Protein AF-A0A6A3IPI9-F1 (afdb_monomer_lite)

Radius of gyration: 25.97 Å; chains: 1; bounding box: 71×45×42 Å

Structure (mmCIF, N/CA/C/O backbone):
data_AF-A0A6A3IPI9-F1
#
_entry.id   AF-A0A6A3IPI9-F1
#
loop_
_atom_site.group_PDB
_atom_site.id
_atom_site.type_symbol
_atom_site.label_atom_id
_atom_site.label_alt_id
_atom_site.label_comp_id
_atom_site.label_asym_id
_atom_site.label_entity_id
_atom_site.label_seq_id
_atom_site.pdbx_PDB_ins_code
_atom_site.Cartn_x
_atom_site.Cartn_y
_atom_site.Cartn_z
_atom_site.occupancy
_atom_site.B_iso_or_equiv
_atom_site.auth_seq_id
_atom_site.auth_comp_id
_atom_site.auth_asym_id
_atom_site.auth_atom_id
_atom_site.pdbx_PDB_model_num
ATOM 1 N N . MET A 1 1 ? 36.984 -21.028 -2.947 1.00 48.34 1 MET A N 1
ATOM 2 C CA . MET A 1 1 ? 37.837 -19.976 -2.357 1.00 48.34 1 MET A CA 1
ATOM 3 C C . MET A 1 1 ? 37.909 -20.232 -0.865 1.00 48.34 1 MET A C 1
ATOM 5 O O . MET A 1 1 ? 36.864 -20.500 -0.290 1.00 48.34 1 MET A O 1
ATOM 9 N N . ASP A 1 2 ? 39.106 -20.222 -0.282 1.00 49.16 2 ASP A N 1
ATOM 10 C CA . ASP A 1 2 ? 39.313 -20.448 1.154 1.00 49.16 2 ASP A CA 1
ATOM 11 C C . ASP A 1 2 ? 38.992 -19.157 1.947 1.00 49.16 2 ASP A C 1
ATOM 13 O O . ASP A 1 2 ? 39.625 -18.127 1.680 1.00 49.16 2 ASP A O 1
ATOM 17 N N . PRO A 1 3 ? 38.017 -19.167 2.881 1.00 52.12 3 PRO A N 1
ATOM 18 C CA . PRO A 1 3 ? 37.642 -18.000 3.686 1.00 52.12 3 PRO A CA 1
ATOM 19 C C . PRO A 1 3 ? 38.785 -17.426 4.538 1.00 52.12 3 PRO A C 1
ATOM 21 O O . PRO A 1 3 ? 38.739 -16.256 4.917 1.00 52.12 3 PRO A O 1
ATOM 24 N N . LEU A 1 4 ? 39.825 -18.218 4.827 1.00 52.72 4 LEU A N 1
ATOM 25 C CA . LEU A 1 4 ? 40.951 -17.810 5.674 1.00 52.72 4 LEU A CA 1
ATOM 26 C C . LEU A 1 4 ? 41.897 -16.812 4.993 1.00 52.72 4 LEU A C 1
ATOM 28 O O . LEU A 1 4 ? 42.606 -16.069 5.672 1.00 52.72 4 LEU A O 1
ATOM 32 N N . LEU A 1 5 ? 41.890 -16.743 3.658 1.00 49.97 5 LEU A N 1
ATOM 33 C CA . LEU A 1 5 ? 42.771 -15.848 2.898 1.00 49.97 5 LEU A CA 1
ATOM 34 C C . LEU A 1 5 ? 42.420 -14.358 3.061 1.00 49.97 5 LEU A C 1
ATOM 36 O O . LEU A 1 5 ? 43.233 -13.508 2.711 1.00 49.97 5 LEU A O 1
ATOM 40 N N . TRP A 1 6 ? 41.239 -14.030 3.596 1.00 50.12 6 TRP A N 1
ATOM 41 C CA . TRP A 1 6 ? 40.707 -12.660 3.624 1.00 50.12 6 TRP A CA 1
ATOM 42 C C . TRP A 1 6 ? 40.810 -11.999 5.008 1.00 50.12 6 TRP A C 1
ATOM 44 O O . TRP A 1 6 ? 40.616 -10.792 5.125 1.00 50.12 6 TRP A O 1
ATOM 54 N N . LEU A 1 7 ? 41.157 -12.763 6.053 1.00 54.38 7 LEU A N 1
ATOM 55 C CA . LEU A 1 7 ? 41.282 -12.262 7.430 1.00 54.38 7 LEU A CA 1
ATOM 56 C C . LEU A 1 7 ? 42.708 -11.834 7.820 1.00 54.38 7 LEU A C 1
ATOM 58 O O . LEU A 1 7 ? 42.916 -11.346 8.929 1.00 54.38 7 LEU A O 1
ATOM 62 N N . LYS A 1 8 ? 43.699 -11.968 6.926 1.00 53.41 8 LYS A N 1
ATOM 63 C CA . LYS A 1 8 ? 45.046 -11.414 7.141 1.00 53.41 8 LYS A CA 1
ATOM 64 C C . LYS A 1 8 ? 45.056 -9.915 6.849 1.00 53.41 8 LYS A C 1
ATOM 66 O O . LYS A 1 8 ? 45.471 -9.480 5.780 1.00 53.41 8 LYS A O 1
ATOM 71 N N . ASN A 1 9 ? 44.619 -9.116 7.817 1.00 58.47 9 ASN A N 1
ATOM 72 C CA . ASN A 1 9 ? 44.878 -7.680 7.822 1.00 58.47 9 ASN A CA 1
ATOM 73 C C . ASN A 1 9 ? 45.767 -7.339 9.023 1.00 58.47 9 ASN A C 1
ATOM 75 O O . ASN A 1 9 ? 45.279 -7.193 10.147 1.00 58.47 9 ASN A O 1
ATOM 79 N N . ALA A 1 10 ? 47.079 -7.243 8.776 1.00 64.56 10 ALA A N 1
ATOM 80 C CA . ALA A 1 10 ? 48.084 -6.961 9.803 1.00 64.56 10 ALA A CA 1
ATOM 81 C C . ALA A 1 10 ? 47.787 -5.665 10.574 1.00 64.56 10 ALA A C 1
ATOM 83 O O . ALA A 1 10 ? 48.095 -5.579 11.759 1.00 64.56 10 ALA A O 1
ATOM 84 N N . ASN A 1 11 ? 47.113 -4.703 9.934 1.00 64.31 11 ASN A N 1
ATOM 85 C CA . ASN A 1 11 ? 46.768 -3.425 10.550 1.00 64.31 11 ASN A CA 1
ATOM 86 C C . ASN A 1 11 ? 45.756 -3.556 11.698 1.00 64.31 11 ASN A C 1
ATOM 88 O O . ASN A 1 11 ? 45.731 -2.693 12.568 1.00 64.31 11 ASN A O 1
ATOM 92 N N . TYR A 1 12 ? 44.921 -4.602 11.711 1.00 65.75 12 TYR A N 1
ATOM 93 C CA . TYR A 1 12 ? 43.853 -4.754 12.711 1.00 65.75 12 TYR A CA 1
ATOM 94 C C . TYR A 1 12 ? 44.057 -5.926 13.666 1.00 65.75 12 TYR A C 1
ATOM 96 O O . TYR A 1 12 ? 43.625 -5.856 14.812 1.00 65.75 12 TYR A O 1
ATOM 104 N N . PHE A 1 13 ? 44.713 -6.993 13.212 1.00 69.25 13 PHE A N 1
ATOM 105 C CA . PHE A 1 13 ? 44.924 -8.194 14.021 1.00 69.25 13 PHE A CA 1
ATOM 106 C C . PHE A 1 13 ? 46.387 -8.389 14.454 1.00 69.25 13 PHE A C 1
ATOM 108 O O . PHE A 1 13 ? 46.661 -9.198 15.336 1.00 69.25 13 PHE A O 1
ATOM 115 N N . GLY A 1 14 ? 47.324 -7.624 13.881 1.00 67.94 14 GLY A N 1
ATOM 116 C CA . GLY A 1 14 ? 48.765 -7.796 14.069 1.00 67.94 14 GLY A CA 1
ATOM 117 C C . GLY A 1 14 ? 49.371 -8.813 13.096 1.00 67.94 14 GLY A C 1
ATOM 118 O O . GLY A 1 14 ? 48.698 -9.724 12.614 1.00 67.94 14 GLY A O 1
ATOM 119 N N . GLU A 1 15 ? 50.665 -8.662 12.795 1.00 73.44 15 GLU A N 1
ATOM 120 C CA . GLU A 1 15 ? 51.380 -9.477 11.792 1.00 73.44 15 GLU A CA 1
ATOM 121 C C . GLU A 1 15 ? 51.386 -10.985 12.098 1.00 73.44 15 GLU A C 1
ATOM 123 O O . GLU A 1 15 ? 51.470 -11.803 11.184 1.00 73.44 15 GLU A O 1
ATOM 128 N N . ASN A 1 16 ? 51.234 -11.352 13.373 1.00 73.31 16 ASN A N 1
ATOM 129 C CA . ASN A 1 16 ? 51.328 -12.729 13.863 1.00 73.31 16 ASN A CA 1
ATOM 130 C C . ASN A 1 16 ? 49.971 -13.350 14.227 1.00 73.31 16 ASN A C 1
ATOM 132 O O . ASN A 1 16 ? 49.927 -14.353 14.939 1.00 73.31 16 ASN A O 1
ATOM 136 N N . PHE A 1 17 ? 48.853 -12.767 13.787 1.00 74.25 17 PHE A N 1
ATOM 137 C CA . PHE A 1 17 ? 47.543 -13.325 14.104 1.00 74.25 17 PHE A CA 1
ATOM 138 C C . PHE A 1 17 ? 47.245 -14.594 13.301 1.00 74.25 17 PHE A C 1
ATOM 140 O O . PHE A 1 17 ? 47.184 -14.582 12.069 1.00 74.25 17 PHE A O 1
ATOM 147 N N . THR A 1 18 ? 46.991 -15.682 14.023 1.00 70.94 18 THR A N 1
ATOM 148 C CA . THR A 1 18 ? 46.508 -16.950 13.474 1.00 70.94 18 THR A CA 1
ATOM 149 C C . THR A 1 18 ? 45.256 -17.372 14.244 1.00 70.94 18 THR A C 1
ATOM 151 O O . THR A 1 18 ? 45.376 -17.695 15.429 1.00 70.94 18 THR A O 1
ATOM 154 N N . PRO A 1 19 ? 44.057 -17.364 13.629 1.00 70.69 19 PRO A N 1
ATOM 155 C CA . PRO A 1 19 ? 42.857 -17.832 14.311 1.00 70.69 19 PRO A CA 1
ATOM 156 C C . PRO A 1 19 ? 42.967 -19.340 14.574 1.00 70.69 19 PRO A C 1
ATOM 158 O O . PRO A 1 19 ? 43.369 -20.099 13.692 1.00 70.69 19 PRO A O 1
ATOM 161 N N . GLY A 1 20 ? 42.624 -19.776 15.789 1.00 73.31 20 GLY A N 1
ATOM 162 C CA . GLY A 1 20 ? 42.549 -21.201 16.120 1.00 73.31 20 GLY A CA 1
ATOM 163 C C . GLY A 1 20 ? 41.392 -21.894 15.393 1.00 73.31 20 GLY A C 1
ATOM 164 O O . GLY A 1 20 ? 40.366 -21.271 15.109 1.00 73.31 20 GLY A O 1
ATOM 165 N N . GLU A 1 21 ? 41.538 -23.188 15.105 1.00 73.44 21 GLU A N 1
ATOM 166 C CA . GLU A 1 21 ? 40.496 -23.984 14.447 1.00 73.44 21 GLU A CA 1
ATOM 167 C C . GLU A 1 21 ? 39.201 -23.981 15.287 1.00 73.44 21 GLU A C 1
ATOM 169 O O . GLU A 1 21 ? 39.224 -24.221 16.494 1.00 73.44 21 GLU A O 1
ATOM 174 N N . GLY A 1 22 ? 38.071 -23.632 14.663 1.00 72.38 22 GLY A N 1
ATOM 175 C CA . GLY A 1 22 ? 36.767 -23.513 15.332 1.00 72.38 22 GLY A CA 1
ATOM 176 C C . GLY A 1 22 ? 36.492 -22.181 16.049 1.00 72.38 22 GLY A C 1
ATOM 177 O O . GLY A 1 22 ? 35.415 -22.024 16.622 1.00 72.38 22 GLY A O 1
ATOM 178 N N . GLN A 1 23 ? 37.410 -21.208 16.014 1.00 68.88 23 GLN A N 1
ATOM 179 C CA . GLN A 1 23 ? 37.191 -19.886 16.613 1.00 68.88 23 GLN A CA 1
ATOM 180 C C . GLN A 1 23 ? 36.677 -18.864 15.592 1.00 68.88 23 GLN A C 1
ATOM 182 O O . GLN A 1 23 ? 37.261 -18.680 14.525 1.00 68.88 23 GLN A O 1
ATOM 187 N N . VAL A 1 24 ? 35.613 -18.141 15.952 1.00 69.56 24 VAL A N 1
ATOM 188 C CA . VAL A 1 24 ? 35.094 -17.010 15.171 1.00 69.56 24 VAL A CA 1
ATOM 189 C C . VAL A 1 24 ? 35.634 -15.713 15.762 1.00 69.56 24 VAL A C 1
ATOM 191 O O . VAL A 1 24 ? 35.381 -15.404 16.924 1.00 69.56 24 VAL A O 1
ATOM 194 N N . HIS A 1 25 ? 36.350 -14.940 14.948 1.00 65.50 25 HIS A N 1
ATOM 195 C CA . HIS A 1 25 ? 36.889 -13.631 15.317 1.00 65.50 25 HIS A CA 1
ATOM 196 C C . HIS A 1 25 ? 36.165 -12.548 14.520 1.00 65.50 25 HIS A C 1
ATOM 198 O O . HIS A 1 25 ? 36.093 -12.623 13.294 1.00 65.50 25 HIS A O 1
ATOM 204 N N . VAL A 1 26 ? 35.610 -11.550 15.209 1.00 66.19 26 VAL A N 1
ATOM 205 C CA . VAL A 1 26 ? 34.845 -10.457 14.591 1.00 6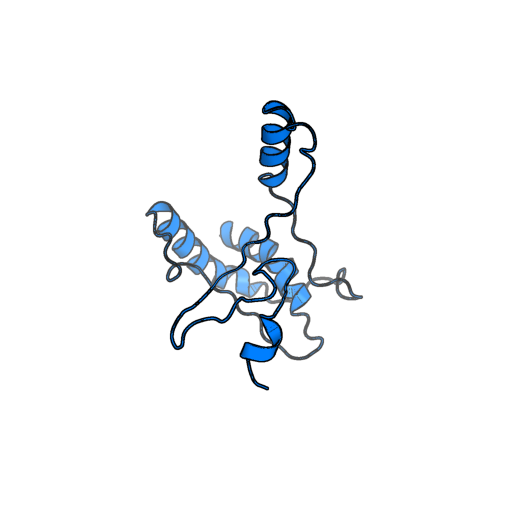6.19 26 VAL A CA 1
ATOM 206 C C . VAL A 1 26 ? 35.607 -9.150 14.776 1.00 66.19 26 VAL A C 1
ATOM 208 O O . VAL A 1 26 ? 35.813 -8.706 15.903 1.00 66.19 26 VAL A O 1
ATOM 211 N N . LEU A 1 27 ? 36.001 -8.519 13.668 1.00 67.44 27 LEU A N 1
ATOM 212 C CA . LEU A 1 27 ? 36.541 -7.161 13.675 1.00 67.44 27 LEU A CA 1
ATOM 213 C C . LEU A 1 27 ? 35.393 -6.159 13.577 1.00 67.44 27 LEU A C 1
ATOM 215 O O . LEU A 1 27 ? 34.734 -6.065 12.542 1.00 67.44 27 LEU A O 1
ATOM 219 N N . VAL A 1 28 ? 35.177 -5.383 14.637 1.00 63.38 28 VAL A N 1
ATOM 220 C CA . VAL A 1 28 ? 34.253 -4.246 14.612 1.00 63.38 28 VAL A CA 1
ATOM 221 C C . VAL A 1 28 ? 35.074 -2.975 14.441 1.00 63.38 28 VAL A C 1
ATOM 223 O O . VAL A 1 28 ? 35.636 -2.454 15.401 1.00 63.38 28 VAL A O 1
ATOM 226 N N . VAL A 1 29 ? 35.158 -2.479 13.206 1.00 67.38 29 VAL A N 1
ATOM 227 C CA . VAL A 1 29 ? 35.710 -1.147 12.940 1.00 67.38 29 VAL A CA 1
ATOM 228 C C . VAL A 1 29 ? 34.601 -0.134 13.191 1.00 67.38 29 VAL A C 1
ATOM 230 O O . VAL A 1 29 ? 33.650 -0.044 12.415 1.00 67.38 29 VAL A O 1
ATOM 233 N N . VAL A 1 30 ? 34.711 0.620 14.282 1.00 68.06 30 VAL A N 1
ATOM 234 C CA . VAL A 1 30 ? 33.879 1.806 14.491 1.00 68.06 30 VAL A CA 1
ATOM 235 C C . VAL A 1 30 ? 34.594 2.963 13.796 1.00 68.06 30 VAL A C 1
ATOM 237 O O . VAL A 1 30 ? 35.712 3.284 14.196 1.00 68.06 30 VAL A O 1
ATOM 240 N N . PRO A 1 31 ? 34.025 3.561 12.737 1.00 62.88 31 PRO A N 1
ATOM 241 C CA . PRO A 1 31 ? 34.648 4.716 12.113 1.00 62.88 31 PRO A CA 1
ATOM 242 C C . PRO A 1 31 ? 34.760 5.845 13.141 1.00 62.88 31 PRO A C 1
ATOM 244 O O . PRO A 1 31 ? 33.801 6.116 13.869 1.00 62.88 31 PRO A O 1
ATOM 247 N N . GLU A 1 32 ? 35.915 6.511 13.183 1.00 58.16 32 GLU A N 1
ATOM 248 C CA . GLU A 1 32 ? 36.051 7.800 13.858 1.00 58.16 32 GLU A CA 1
ATOM 249 C C . GLU A 1 32 ? 35.203 8.816 13.092 1.00 58.16 32 GLU A C 1
ATOM 251 O O . GLU A 1 32 ? 35.643 9.475 12.153 1.00 58.16 32 GLU A O 1
ATOM 256 N N . VAL A 1 33 ? 33.923 8.882 13.444 1.00 57.25 33 VAL A N 1
ATOM 257 C CA . VAL A 1 33 ? 33.067 9.986 13.044 1.00 57.25 33 VAL A CA 1
ATOM 258 C C . VAL A 1 33 ? 33.483 11.133 13.950 1.00 57.25 33 VAL A C 1
ATOM 260 O O . VAL A 1 33 ? 33.249 11.064 15.160 1.00 57.25 33 VAL A O 1
ATOM 263 N N . GLU A 1 34 ? 34.131 12.164 13.390 1.00 60.44 34 GLU A N 1
ATOM 264 C CA . GLU A 1 34 ? 34.255 13.435 14.104 1.00 60.44 34 GLU A CA 1
ATOM 265 C C . GLU A 1 34 ? 32.869 13.760 14.659 1.00 60.44 34 GLU A C 1
ATOM 267 O O . GLU A 1 34 ? 31.898 13.693 13.897 1.00 60.44 34 GLU A O 1
ATOM 272 N N . PRO A 1 35 ? 32.724 14.045 15.963 1.00 53.09 35 PRO A N 1
ATOM 273 C CA . PRO A 1 35 ? 31.426 14.381 16.501 1.00 53.09 35 PRO A CA 1
ATOM 274 C C . PRO A 1 35 ? 30.990 15.677 15.822 1.00 53.09 35 PRO A C 1
ATOM 276 O O . PRO A 1 35 ? 31.355 16.771 16.258 1.00 53.09 35 PRO A O 1
ATOM 279 N N . GLU A 1 36 ? 30.198 15.565 14.748 1.00 60.22 36 GLU A N 1
ATOM 280 C CA . GLU A 1 36 ? 29.336 16.645 14.305 1.00 60.22 36 GLU A CA 1
ATOM 281 C C . GLU A 1 36 ? 28.652 17.104 15.583 1.00 60.22 36 GLU A C 1
ATOM 283 O O . GLU A 1 36 ? 27.976 16.300 16.236 1.00 60.22 36 GLU A O 1
ATOM 288 N N . ARG A 1 37 ? 28.961 18.344 16.002 1.00 60.53 37 ARG A N 1
ATOM 289 C CA . ARG A 1 37 ? 28.524 18.934 17.276 1.00 60.53 37 ARG A CA 1
ATOM 290 C C . ARG A 1 37 ? 27.153 18.375 17.616 1.00 60.53 37 ARG A C 1
ATOM 292 O O . ARG A 1 37 ? 26.290 18.488 16.740 1.00 60.53 37 ARG A O 1
ATOM 299 N N . PRO A 1 38 ? 26.930 17.795 18.813 1.00 57.06 38 PRO A N 1
ATOM 300 C CA . PRO A 1 38 ? 25.658 17.170 19.121 1.00 57.06 38 PRO A CA 1
ATOM 301 C C . PRO A 1 38 ? 24.577 18.185 18.794 1.00 57.06 38 PRO A C 1
ATOM 303 O O . PRO A 1 38 ? 24.492 19.255 19.406 1.00 57.06 38 PRO A O 1
ATOM 306 N N . VAL A 1 39 ? 23.830 17.890 17.728 1.00 62.81 39 VAL A N 1
ATOM 307 C CA . VAL A 1 39 ? 22.703 18.696 17.295 1.00 62.81 39 VAL A CA 1
ATOM 308 C C . VAL A 1 39 ? 21.888 18.870 18.565 1.00 62.81 39 VAL A C 1
ATOM 310 O O . VAL A 1 39 ? 21.540 17.865 19.181 1.00 62.81 39 VAL A O 1
ATOM 313 N N . SER A 1 40 ? 21.709 20.114 19.030 1.00 80.94 40 SER A N 1
ATOM 314 C CA . SER A 1 40 ? 21.086 20.367 20.339 1.00 80.94 40 SER A CA 1
ATOM 315 C C . SER A 1 40 ? 19.865 19.462 20.518 1.00 80.94 40 SER A C 1
ATOM 317 O O . SER A 1 40 ? 19.161 19.213 19.537 1.00 80.94 40 SER A O 1
ATOM 319 N N . ALA A 1 41 ? 19.573 18.977 21.728 1.00 79.62 41 ALA A N 1
ATOM 320 C CA . ALA A 1 41 ? 18.437 18.068 21.949 1.00 79.62 41 ALA A CA 1
ATOM 321 C C . ALA A 1 41 ? 17.133 18.591 21.305 1.00 79.62 41 ALA A C 1
ATOM 323 O O . ALA A 1 41 ? 16.317 17.831 20.788 1.00 79.62 41 ALA A O 1
ATOM 324 N N . LYS A 1 42 ? 16.984 19.922 21.231 1.00 82.06 42 LYS A N 1
ATOM 325 C CA . LYS A 1 42 ? 15.923 20.619 20.495 1.00 82.06 42 LYS A CA 1
ATOM 326 C C . LYS A 1 42 ? 15.943 20.361 18.983 1.00 82.06 42 LYS A C 1
ATOM 328 O O . LYS A 1 42 ? 14.897 20.098 18.399 1.00 82.06 42 LYS A O 1
ATOM 333 N N . ALA A 1 43 ? 17.099 20.450 18.338 1.00 80.94 43 ALA A N 1
ATOM 334 C CA . ALA A 1 43 ? 17.253 20.178 16.916 1.00 80.94 43 ALA A CA 1
ATOM 335 C C . ALA A 1 43 ? 17.200 18.669 16.589 1.00 80.94 43 ALA A C 1
ATOM 337 O O . ALA A 1 43 ? 16.632 18.314 15.559 1.00 80.94 43 ALA A O 1
ATOM 338 N N . GLN A 1 44 ? 17.650 17.780 17.486 1.00 82.25 44 GLN A N 1
ATOM 339 C CA . GLN A 1 44 ? 17.407 16.332 17.372 1.00 82.25 44 GLN A CA 1
ATOM 340 C C . GLN A 1 44 ? 15.916 16.015 17.468 1.00 82.25 44 GLN A C 1
ATOM 342 O O . GLN A 1 44 ? 15.376 15.335 16.600 1.00 82.25 44 GLN A O 1
ATOM 347 N N . ARG A 1 45 ? 15.221 16.582 18.462 1.00 83.12 45 ARG A N 1
ATOM 348 C CA . ARG A 1 45 ? 13.766 16.458 18.610 1.00 83.12 45 ARG A CA 1
ATOM 349 C C . ARG A 1 45 ? 13.028 16.998 17.388 1.00 83.12 45 ARG A C 1
ATOM 351 O O . ARG A 1 45 ? 12.113 16.346 16.905 1.00 83.12 45 ARG A O 1
ATOM 358 N N . LYS A 1 46 ? 13.440 18.149 16.850 1.00 85.50 46 LYS A N 1
ATOM 359 C CA . LYS A 1 46 ? 12.870 18.702 15.612 1.00 85.50 46 LYS A CA 1
ATOM 360 C C . LYS A 1 46 ? 13.092 17.763 14.422 1.00 85.50 46 LYS A C 1
ATOM 362 O O . LYS A 1 46 ? 12.162 17.523 13.665 1.00 85.50 46 LYS A O 1
ATOM 367 N N . LYS A 1 47 ? 14.296 17.202 14.272 1.00 84.56 47 LYS A N 1
ATOM 368 C CA . LYS A 1 47 ? 14.619 16.236 13.210 1.00 84.56 47 LYS A CA 1
ATOM 369 C C . LYS A 1 47 ? 13.791 14.954 13.340 1.00 84.56 47 LYS A C 1
ATOM 371 O O . LYS A 1 47 ? 13.291 14.473 12.332 1.00 84.56 47 LYS A O 1
ATOM 376 N N . LEU A 1 48 ? 13.608 14.452 14.562 1.00 83.62 48 LEU A N 1
ATOM 377 C CA . LEU A 1 48 ? 12.769 13.291 14.853 1.00 83.62 48 LEU A CA 1
ATOM 378 C C . LEU A 1 48 ? 11.304 13.567 14.498 1.00 83.62 48 LEU A C 1
ATOM 380 O O . LEU A 1 48 ? 10.713 12.806 13.747 1.00 83.62 48 LEU A O 1
ATOM 384 N N . LEU A 1 49 ? 10.739 14.680 14.972 1.00 84.69 49 LEU A N 1
ATOM 385 C CA . LEU A 1 49 ? 9.359 15.064 14.656 1.00 84.69 49 LEU A CA 1
ATOM 386 C C . LEU A 1 49 ? 9.149 15.215 13.141 1.00 84.69 49 LEU A C 1
ATOM 388 O O . LEU A 1 49 ? 8.174 14.697 12.616 1.00 84.69 49 LEU A O 1
ATOM 392 N N . ASN A 1 50 ? 10.104 15.819 12.429 1.00 83.44 50 ASN A N 1
ATOM 393 C CA . ASN A 1 50 ? 10.067 15.937 10.966 1.00 83.44 50 ASN A CA 1
ATOM 394 C C . ASN A 1 50 ? 10.212 14.595 10.221 1.00 83.44 50 ASN A C 1
ATOM 396 O O . ASN A 1 50 ? 9.847 14.509 9.046 1.00 83.44 50 ASN A O 1
ATOM 400 N N . ALA A 1 51 ? 10.829 13.589 10.848 1.00 79.25 51 ALA A N 1
ATOM 401 C CA . ALA A 1 51 ? 10.981 12.242 10.295 1.00 79.25 51 ALA A CA 1
ATOM 402 C C . ALA A 1 51 ? 9.764 11.354 10.597 1.00 79.25 51 ALA A C 1
ATOM 404 O O . ALA A 1 51 ? 9.475 10.440 9.832 1.00 79.25 51 ALA A O 1
ATOM 405 N N . LEU A 1 52 ? 9.066 11.634 11.699 1.00 82.44 52 LEU A N 1
ATOM 406 C CA . LEU A 1 52 ? 7.807 10.996 12.079 1.00 82.44 52 LEU A CA 1
ATOM 407 C C . LEU A 1 52 ? 6.598 11.620 11.371 1.00 82.44 52 LEU A C 1
ATOM 409 O O . LEU A 1 52 ? 5.532 11.011 11.336 1.00 82.44 52 LEU A O 1
ATOM 413 N N . GLU A 1 53 ? 6.749 12.826 10.820 1.00 84.69 53 GLU A N 1
ATOM 414 C CA . GLU A 1 53 ? 5.728 13.450 9.988 1.00 84.69 53 GLU A CA 1
ATOM 415 C C . GLU A 1 53 ? 5.447 12.567 8.769 1.00 84.69 53 GLU A C 1
ATOM 417 O O . GLU A 1 53 ? 6.353 12.223 8.002 1.00 84.69 53 GLU A O 1
ATOM 422 N N . TRP A 1 54 ? 4.178 12.192 8.601 1.00 80.38 54 TRP A N 1
ATOM 423 C CA . TRP A 1 54 ? 3.744 11.427 7.444 1.00 80.38 54 TRP A CA 1
ATOM 424 C C . TRP A 1 54 ? 4.055 12.211 6.167 1.00 80.38 54 TRP A C 1
ATOM 426 O O . TRP A 1 54 ? 3.705 13.384 6.033 1.00 80.38 54 TRP A O 1
ATOM 436 N N . ARG A 1 55 ? 4.708 11.549 5.213 1.00 81.94 55 ARG A N 1
ATOM 437 C CA . ARG A 1 55 ? 4.996 12.094 3.887 1.00 81.94 55 ARG A CA 1
ATOM 438 C C . ARG A 1 55 ? 4.310 11.233 2.854 1.00 81.94 55 ARG A C 1
ATOM 440 O O . ARG A 1 55 ? 4.324 10.007 2.965 1.00 81.94 55 ARG A O 1
ATOM 447 N N . GLU A 1 56 ? 3.753 11.875 1.836 1.00 82.56 56 GLU A N 1
ATOM 448 C CA . GLU A 1 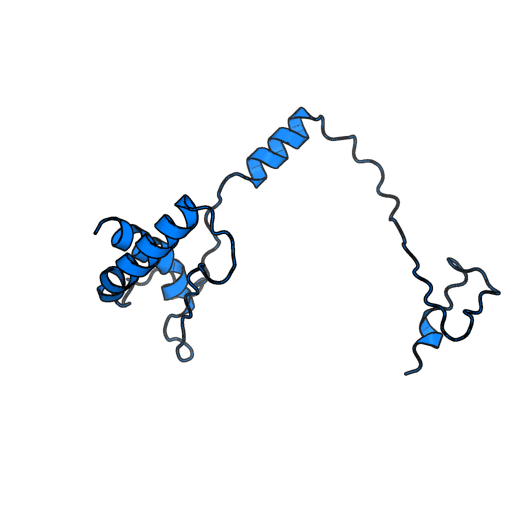56 ? 3.148 11.135 0.742 1.00 82.56 56 GLU A CA 1
ATOM 449 C C . GLU A 1 56 ? 4.206 10.258 0.051 1.00 82.56 56 GLU A C 1
ATOM 451 O O . GLU A 1 56 ? 5.274 10.765 -0.320 1.00 82.56 56 GLU A O 1
ATOM 456 N N . PRO A 1 57 ? 3.953 8.943 -0.094 1.00 83.88 57 PRO A N 1
ATOM 457 C CA . PRO A 1 57 ? 4.860 8.060 -0.804 1.00 83.88 57 PRO A CA 1
ATOM 458 C C . PRO A 1 57 ? 5.088 8.539 -2.234 1.00 83.88 57 PRO A C 1
ATOM 460 O O . PRO A 1 57 ? 4.181 9.030 -2.908 1.00 83.88 57 PRO A O 1
ATOM 463 N N . LYS A 1 58 ? 6.312 8.352 -2.726 1.00 89.06 58 LYS A N 1
ATOM 464 C CA . LYS A 1 58 ? 6.612 8.593 -4.135 1.00 89.06 58 LYS A CA 1
ATOM 465 C C . LYS A 1 58 ? 5.769 7.645 -4.993 1.00 89.06 58 LYS A C 1
ATOM 467 O O . LYS A 1 58 ? 5.767 6.442 -4.738 1.00 89.06 58 LYS A O 1
ATOM 472 N N . ARG A 1 59 ? 5.120 8.186 -6.029 1.00 89.25 59 ARG A N 1
ATOM 473 C CA . ARG A 1 59 ? 4.360 7.396 -7.007 1.00 89.25 59 ARG A CA 1
ATOM 474 C C . ARG A 1 59 ? 5.225 6.301 -7.634 1.00 89.25 59 ARG A C 1
ATOM 476 O O . ARG A 1 59 ? 6.385 6.532 -7.987 1.00 89.25 59 ARG A O 1
ATOM 483 N N . LEU A 1 60 ? 4.635 5.125 -7.796 1.00 90.81 60 LEU A N 1
ATOM 484 C CA . LEU A 1 60 ? 5.215 3.953 -8.438 1.00 90.81 60 LEU A CA 1
ATOM 485 C C . LEU A 1 60 ? 5.113 4.046 -9.964 1.00 90.81 60 LEU A C 1
ATOM 487 O O . LEU A 1 60 ? 5.978 3.535 -10.676 1.00 90.81 60 LEU A O 1
ATOM 491 N N . CYS A 1 61 ? 4.058 4.673 -10.487 1.00 89.88 61 CYS A N 1
ATOM 492 C CA . CYS A 1 61 ? 3.907 4.970 -11.903 1.00 89.88 61 CYS A CA 1
ATOM 493 C C . CYS A 1 61 ? 4.485 6.356 -12.215 1.00 89.88 61 CYS A C 1
ATOM 495 O O . CYS A 1 61 ? 3.877 7.376 -11.911 1.00 89.88 61 CYS A O 1
ATOM 497 N N . THR A 1 62 ? 5.658 6.391 -12.852 1.00 88.25 62 THR A N 1
ATOM 498 C CA . THR A 1 62 ? 6.340 7.636 -13.270 1.00 88.25 62 THR A CA 1
ATOM 499 C C . THR A 1 62 ? 6.428 7.794 -14.792 1.00 88.25 62 THR A C 1
ATOM 501 O O . THR A 1 62 ? 7.197 8.607 -15.294 1.00 88.25 62 THR A O 1
ATOM 504 N N . GLY A 1 63 ? 5.744 6.925 -15.540 1.00 85.62 63 GLY A N 1
ATOM 505 C CA . GLY A 1 63 ? 5.735 6.935 -17.005 1.00 85.62 63 GLY A CA 1
ATOM 506 C C . GLY A 1 63 ? 4.491 7.621 -17.566 1.00 85.62 63 GLY A C 1
ATOM 507 O O . GLY A 1 63 ? 3.704 8.205 -16.831 1.00 85.62 63 GLY A O 1
ATOM 508 N N . TYR A 1 64 ? 4.258 7.466 -18.870 1.00 82.38 64 TYR A N 1
ATOM 509 C CA . TYR A 1 64 ? 3.126 8.086 -19.577 1.00 82.38 64 TYR A CA 1
ATOM 510 C C . TYR A 1 64 ? 1.746 7.826 -18.945 1.00 82.38 64 TYR A C 1
ATOM 512 O O . TYR A 1 64 ? 0.867 8.673 -19.039 1.00 82.38 64 TYR A O 1
ATOM 520 N N . GLY A 1 65 ? 1.559 6.682 -18.278 1.00 81.38 65 GLY A N 1
ATOM 521 C CA . GLY A 1 65 ? 0.301 6.312 -17.622 1.00 81.38 65 GLY A CA 1
ATOM 522 C C . GLY A 1 65 ? 0.051 6.957 -16.253 1.00 81.38 65 GLY A C 1
ATOM 523 O O . GLY A 1 65 ? -0.955 6.634 -15.624 1.00 81.38 65 GLY A O 1
ATOM 524 N N . GLN A 1 66 ? 0.939 7.829 -15.759 1.00 87.25 66 GLN A N 1
ATOM 525 C CA . GLN A 1 66 ? 0.822 8.429 -14.419 1.00 87.25 66 GLN A CA 1
ATOM 526 C C . GLN A 1 66 ? -0.366 9.398 -14.280 1.00 87.25 66 GLN A C 1
ATOM 528 O O .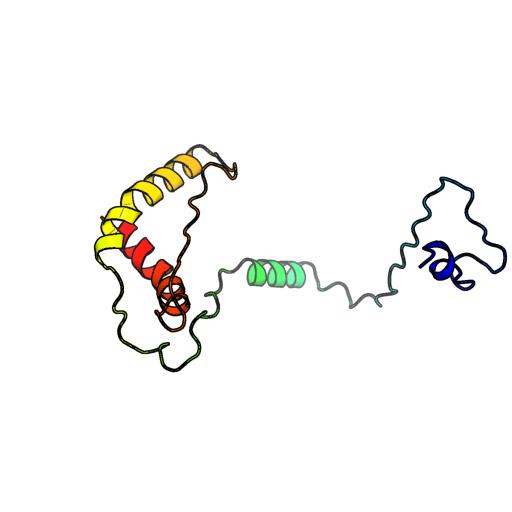 GLN A 1 66 ? -0.887 9.563 -13.182 1.00 87.25 66 GLN A O 1
ATOM 533 N N . ASP A 1 67 ? -0.785 10.015 -15.391 1.00 87.00 67 ASP A N 1
ATOM 534 C CA . ASP A 1 67 ? -1.837 11.043 -15.433 1.00 87.00 67 ASP A CA 1
ATOM 535 C C . ASP A 1 67 ? -3.081 10.566 -16.191 1.00 87.00 67 ASP A C 1
ATOM 537 O O . ASP A 1 67 ? -4.065 11.290 -16.318 1.00 87.00 67 ASP A O 1
ATOM 541 N N . TRP A 1 68 ? -3.064 9.330 -16.696 1.00 85.19 68 TRP A N 1
ATOM 542 C CA . TRP A 1 68 ? -4.235 8.747 -17.347 1.00 85.19 68 TRP A CA 1
ATOM 543 C C . TRP A 1 68 ? -5.380 8.619 -16.348 1.00 85.19 68 TRP A C 1
ATOM 545 O O . TRP A 1 68 ? -5.149 8.415 -15.153 1.00 85.19 68 TRP A O 1
ATOM 555 N N . THR A 1 69 ? -6.618 8.717 -16.822 1.00 86.50 69 THR A N 1
ATOM 556 C CA . THR A 1 69 ? -7.776 8.395 -15.989 1.00 86.50 69 THR A CA 1
ATOM 557 C C . THR A 1 69 ? -7.646 6.955 -15.513 1.00 86.50 69 THR A C 1
ATOM 559 O O . THR A 1 69 ? -7.345 6.060 -16.305 1.00 86.50 69 THR A O 1
ATOM 562 N N . TYR A 1 70 ? -7.827 6.730 -14.216 1.00 85.44 70 TYR A N 1
ATOM 563 C CA . TYR A 1 70 ? -7.757 5.389 -13.662 1.00 85.44 70 TYR A CA 1
ATOM 564 C C . TYR A 1 70 ? -8.906 4.536 -14.216 1.00 85.44 70 TYR A C 1
ATOM 566 O O . TYR A 1 70 ? -10.069 4.912 -14.121 1.00 85.44 70 TYR A O 1
ATOM 574 N N . GLN A 1 71 ? -8.557 3.406 -14.830 1.00 78.06 71 GLN A N 1
ATOM 575 C CA . GLN A 1 71 ? -9.499 2.474 -15.467 1.00 78.06 71 GLN A CA 1
ATOM 576 C C . GLN A 1 71 ? -9.726 1.202 -14.636 1.00 78.06 71 GLN A C 1
ATOM 578 O O . GLN A 1 71 ? -10.321 0.250 -15.131 1.00 78.06 71 GLN A O 1
ATOM 583 N N . GLY A 1 72 ? -9.172 1.129 -13.423 1.00 76.12 72 GLY A N 1
ATOM 584 C CA . GLY A 1 72 ? -9.264 -0.077 -12.609 1.00 76.12 72 GLY A CA 1
ATOM 585 C C . GLY A 1 72 ? -10.619 -0.256 -11.924 1.00 76.12 72 GLY A C 1
ATOM 586 O O . GLY A 1 72 ? -11.517 0.577 -12.025 1.00 76.12 72 GLY A O 1
ATOM 587 N N . ALA A 1 73 ? -10.732 -1.386 -11.237 1.00 76.12 73 ALA A N 1
ATOM 588 C CA . ALA A 1 73 ? -11.963 -1.944 -10.699 1.00 76.12 73 ALA A CA 1
ATOM 589 C C . ALA A 1 73 ? -12.516 -1.136 -9.510 1.00 76.12 73 ALA A C 1
ATOM 591 O O . ALA A 1 73 ? -12.137 -1.376 -8.365 1.00 76.12 73 ALA A O 1
ATOM 592 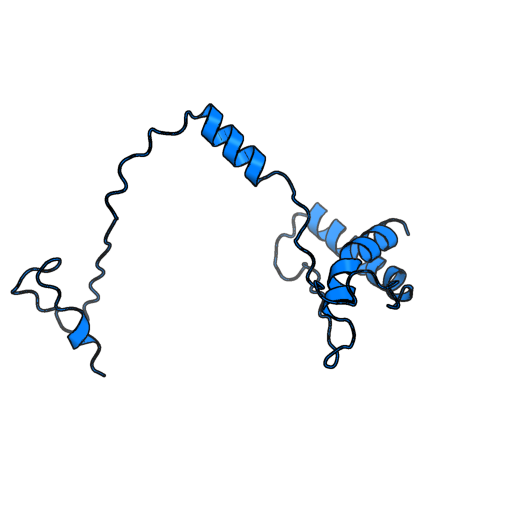N N . LEU A 1 74 ? -13.427 -0.191 -9.764 1.00 77.88 74 LEU A N 1
ATOM 593 C CA . LEU A 1 74 ? -14.173 0.523 -8.713 1.00 77.88 74 LEU A CA 1
ATOM 594 C C . LEU A 1 74 ? -15.009 -0.438 -7.856 1.00 77.88 74 LEU A C 1
ATOM 596 O O . LEU A 1 74 ? -15.247 -0.176 -6.681 1.00 77.88 74 LEU A O 1
ATOM 600 N N . GLU A 1 75 ? -15.391 -1.585 -8.410 1.00 87.31 75 GLU A N 1
ATOM 601 C CA . GLU A 1 75 ? -16.020 -2.687 -7.690 1.00 87.31 75 GLU A CA 1
ATOM 602 C C . GLU A 1 75 ? -15.152 -3.240 -6.542 1.00 87.31 75 GLU A C 1
ATOM 604 O O . GLU A 1 75 ? -15.696 -3.746 -5.561 1.00 87.31 75 GLU A O 1
ATOM 609 N N . LEU A 1 76 ? -13.819 -3.073 -6.590 1.00 87.00 76 LEU A N 1
ATOM 610 C CA . LEU A 1 76 ? -12.929 -3.469 -5.488 1.00 87.00 76 LEU A CA 1
ATOM 611 C C . LEU A 1 76 ? -13.206 -2.691 -4.207 1.00 87.00 76 LEU A C 1
ATOM 613 O O . LEU A 1 76 ? -12.910 -3.194 -3.129 1.00 87.00 76 LEU A O 1
ATOM 617 N N . VAL A 1 77 ? -13.753 -1.477 -4.297 1.00 89.75 77 VAL A N 1
ATOM 618 C CA . VAL A 1 77 ? -14.024 -0.646 -3.119 1.00 89.75 77 VAL A CA 1
ATOM 619 C C . VAL A 1 77 ? -14.950 -1.390 -2.149 1.00 89.75 77 VAL A C 1
ATOM 621 O O . VAL A 1 77 ? -14.693 -1.413 -0.947 1.00 89.75 77 VAL A O 1
ATOM 624 N N . THR A 1 78 ? -15.969 -2.079 -2.666 1.00 89.94 78 THR A N 1
ATOM 625 C CA . THR A 1 78 ? -16.886 -2.890 -1.852 1.00 89.94 78 THR A CA 1
ATOM 626 C C . THR A 1 78 ? -16.201 -4.127 -1.265 1.00 89.94 78 THR A C 1
ATOM 628 O O . THR A 1 78 ? -16.407 -4.451 -0.096 1.00 89.94 78 THR A O 1
ATOM 631 N N . GLU A 1 79 ? -15.325 -4.784 -2.026 1.00 90.56 79 GLU A N 1
ATOM 632 C CA . GLU A 1 79 ? -14.568 -5.950 -1.545 1.00 90.56 79 GLU A CA 1
ATOM 633 C C . GLU A 1 79 ? -13.531 -5.588 -0.467 1.00 90.56 79 GLU A C 1
ATOM 635 O O . GLU A 1 79 ? -13.252 -6.388 0.429 1.00 90.56 79 GLU A O 1
ATOM 640 N N . LEU A 1 80 ? -12.976 -4.373 -0.520 1.00 90.25 80 LEU A N 1
ATOM 641 C CA . LEU A 1 80 ? -11.970 -3.874 0.421 1.00 90.25 80 LEU A CA 1
ATOM 642 C C . LEU A 1 80 ? -12.558 -3.430 1.768 1.00 90.25 80 LEU A C 1
ATOM 644 O O . LEU A 1 80 ? -11.830 -3.427 2.764 1.00 90.25 80 LEU A O 1
ATOM 648 N N . ALA A 1 81 ? -13.853 -3.107 1.835 1.00 90.62 81 ALA A N 1
ATOM 649 C CA . ALA A 1 81 ? -14.490 -2.603 3.053 1.00 90.62 81 ALA A CA 1
ATOM 650 C C . ALA A 1 81 ? -14.406 -3.610 4.216 1.00 90.62 81 ALA A C 1
ATOM 652 O O . ALA A 1 81 ? -13.957 -3.281 5.316 1.00 90.62 81 ALA A O 1
ATOM 653 N N . ARG A 1 82 ? -14.756 -4.880 3.972 1.00 89.69 82 ARG A N 1
ATOM 654 C CA . ARG A 1 82 ? -14.748 -5.922 5.015 1.00 89.69 82 ARG A CA 1
ATOM 655 C C . ARG A 1 82 ? -13.338 -6.219 5.568 1.00 89.69 82 ARG A C 1
ATOM 657 O O . ARG A 1 82 ? -13.195 -6.250 6.795 1.00 89.69 82 ARG A O 1
ATOM 664 N N . PRO A 1 83 ? -12.293 -6.432 4.740 1.00 89.12 83 PRO A N 1
ATOM 665 C CA . PRO A 1 83 ? -10.918 -6.557 5.225 1.00 89.12 83 PRO A CA 1
ATOM 666 C C . PRO A 1 83 ? -10.445 -5.341 6.023 1.00 89.12 83 PRO A C 1
ATOM 668 O O . PRO A 1 83 ? -9.765 -5.513 7.032 1.00 89.12 83 PRO A O 1
ATOM 671 N N . LEU A 1 84 ? -10.830 -4.127 5.615 1.00 89.38 84 LEU A N 1
ATOM 672 C CA . LEU A 1 84 ? -10.461 -2.896 6.311 1.00 89.38 84 LEU A CA 1
ATOM 673 C C . LEU A 1 84 ? -11.065 -2.838 7.721 1.00 89.38 84 LEU A C 1
ATOM 675 O O . LEU A 1 84 ? -10.342 -2.584 8.683 1.00 89.38 84 LEU A O 1
ATOM 679 N N . VAL A 1 85 ? -12.359 -3.149 7.860 1.00 89.75 85 VAL A N 1
ATOM 680 C CA . VAL A 1 85 ? -13.027 -3.249 9.171 1.00 89.75 85 VAL A CA 1
ATOM 681 C C . VAL A 1 85 ? -12.360 -4.315 10.036 1.00 89.75 85 VAL A C 1
ATOM 683 O O . VAL A 1 85 ? -12.035 -4.056 11.190 1.00 89.75 85 VAL A O 1
ATOM 686 N N . THR A 1 86 ? -12.090 -5.491 9.467 1.00 88.88 86 THR A N 1
ATOM 687 C CA . THR A 1 86 ? -11.423 -6.590 10.185 1.00 88.88 86 THR A CA 1
ATOM 688 C C . THR A 1 86 ? -10.054 -6.160 10.713 1.00 88.88 86 THR A C 1
ATOM 690 O O . THR A 1 86 ? -9.728 -6.404 11.873 1.00 88.88 86 THR A O 1
ATOM 693 N N . HIS A 1 87 ? -9.270 -5.472 9.881 1.00 88.00 87 HIS A N 1
ATOM 694 C CA . HIS A 1 87 ? -7.961 -4.964 10.267 1.00 88.00 87 HIS A CA 1
ATOM 695 C C . HIS A 1 87 ? -8.057 -3.882 11.355 1.00 88.00 87 HIS A C 1
ATOM 697 O O . HIS A 1 87 ? -7.275 -3.890 12.303 1.00 88.00 87 HIS A O 1
ATOM 703 N N . TYR A 1 88 ? -9.045 -2.986 11.269 1.00 88.50 88 TYR A N 1
ATOM 704 C CA . TYR A 1 88 ? -9.281 -1.960 12.285 1.00 88.50 88 TYR A CA 1
ATOM 705 C C . TYR A 1 88 ? -9.706 -2.550 13.639 1.00 88.50 88 TYR A C 1
ATOM 707 O O . TYR A 1 88 ? -9.221 -2.111 14.682 1.00 88.50 88 TYR A O 1
ATOM 715 N N . GLU A 1 89 ? -10.575 -3.562 13.645 1.00 90.44 89 GLU A N 1
ATOM 716 C CA . GLU A 1 89 ? -10.959 -4.279 14.868 1.00 90.44 89 GLU A CA 1
ATOM 717 C C . GLU A 1 89 ? -9.760 -4.996 15.502 1.00 90.44 89 GLU A C 1
ATOM 719 O O . GLU A 1 89 ? -9.538 -4.871 16.706 1.00 90.44 89 GLU A O 1
ATOM 724 N N . ALA A 1 90 ? -8.935 -5.674 14.697 1.00 88.94 90 ALA A N 1
ATOM 725 C CA . ALA A 1 90 ? -7.703 -6.302 15.175 1.00 88.94 90 ALA A CA 1
ATOM 726 C C . ALA A 1 90 ? -6.742 -5.275 15.800 1.00 88.94 90 ALA A C 1
ATOM 728 O O . ALA A 1 90 ? -6.216 -5.502 16.891 1.00 88.94 90 ALA A O 1
ATOM 729 N N . TRP A 1 91 ? -6.580 -4.110 15.162 1.00 88.62 91 TRP A N 1
ATOM 730 C CA . TRP A 1 91 ? -5.789 -3.006 15.704 1.00 88.62 91 TRP A CA 1
ATOM 731 C C . 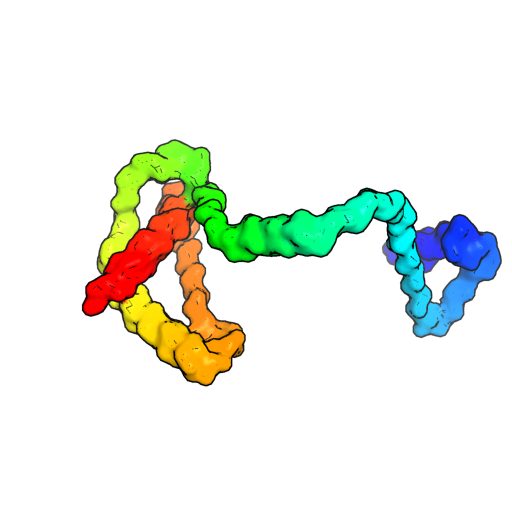TRP A 1 91 ? -6.340 -2.495 17.045 1.00 88.62 91 TRP A C 1
ATOM 733 O O . TRP A 1 91 ? -5.573 -2.338 17.995 1.00 88.62 91 TRP A O 1
ATOM 743 N N . LYS A 1 92 ? -7.663 -2.303 17.173 1.00 90.25 92 LYS A N 1
ATOM 744 C CA . LYS A 1 92 ? -8.300 -1.886 18.440 1.00 90.25 92 LYS A CA 1
ATOM 745 C C . LYS A 1 92 ? -8.070 -2.880 19.579 1.00 90.25 92 LYS A C 1
ATOM 747 O O . LYS A 1 92 ? -7.967 -2.468 20.731 1.00 90.25 92 LYS A O 1
ATOM 752 N N . LEU A 1 93 ? -8.001 -4.172 19.265 1.00 91.56 93 LEU A N 1
ATOM 753 C CA . LEU A 1 93 ? -7.744 -5.242 20.232 1.00 91.56 93 LEU A CA 1
ATOM 754 C C . LEU A 1 93 ? -6.250 -5.406 20.569 1.00 91.56 93 LEU A C 1
ATOM 756 O O . LEU A 1 93 ? -5.908 -6.227 21.419 1.00 91.56 93 LEU A O 1
ATOM 760 N N . GLY A 1 94 ? -5.363 -4.630 19.935 1.00 89.00 94 GLY A N 1
ATOM 761 C CA . GLY A 1 94 ? -3.916 -4.708 20.136 1.00 89.00 94 GLY A CA 1
ATOM 762 C C . GLY A 1 94 ? -3.263 -5.915 19.459 1.00 89.00 94 GLY A C 1
ATOM 763 O O . GLY A 1 94 ? -2.172 -6.325 19.852 1.00 89.00 94 GLY A O 1
ATOM 764 N N . TYR A 1 95 ? -3.914 -6.514 18.457 1.00 86.88 95 TYR A N 1
ATOM 765 C CA . TYR A 1 95 ? -3.331 -7.604 17.679 1.00 86.88 95 TYR A CA 1
ATOM 766 C C . TYR A 1 95 ? -2.324 -7.046 16.672 1.00 86.88 95 TYR A C 1
ATOM 768 O O . TYR A 1 95 ? -2.656 -6.695 15.542 1.00 86.88 95 TYR A O 1
ATOM 776 N N . GLU A 1 96 ? -1.068 -6.963 17.105 1.00 76.00 96 GLU A N 1
ATOM 777 C CA . GLU A 1 96 ? 0.061 -6.487 16.294 1.00 76.00 96 GLU A CA 1
ATOM 778 C C . GLU A 1 96 ? 0.760 -7.608 15.507 1.00 76.00 96 GLU A C 1
ATOM 780 O O . GLU A 1 96 ? 1.758 -7.371 14.820 1.00 76.00 96 GLU A O 1
ATOM 785 N N . ASP A 1 97 ? 0.270 -8.847 15.597 1.00 77.56 97 ASP A N 1
ATOM 786 C CA . ASP A 1 97 ? 0.866 -9.949 14.855 1.00 77.56 97 ASP A CA 1
ATOM 787 C C . ASP A 1 97 ? 0.749 -9.752 13.330 1.00 77.56 97 ASP A C 1
ATOM 789 O O . ASP A 1 97 ? -0.121 -9.064 12.785 1.00 77.56 97 ASP A O 1
ATOM 793 N N . LYS A 1 98 ? 1.670 -10.382 12.599 1.00 74.31 98 LYS A N 1
ATOM 794 C CA . LYS A 1 98 ? 1.695 -10.316 11.131 1.00 74.31 98 LYS A CA 1
ATOM 795 C C . LYS A 1 98 ? 0.593 -11.152 10.473 1.00 74.31 98 LYS A C 1
ATOM 797 O O . LYS A 1 98 ? 0.478 -11.109 9.254 1.00 74.31 98 LYS A O 1
ATOM 802 N N . GLN A 1 99 ? -0.177 -11.926 11.240 1.00 76.19 99 GLN A N 1
ATOM 803 C CA . GLN A 1 99 ? -1.238 -12.781 10.706 1.00 76.19 99 GLN A CA 1
ATOM 804 C C . GLN A 1 99 ? -2.513 -11.976 10.431 1.00 76.19 99 GLN A C 1
ATOM 806 O O . GLN A 1 99 ? -3.243 -12.297 9.499 1.00 76.19 99 GLN A O 1
ATOM 811 N N . ASN A 1 100 ? -2.733 -10.891 11.179 1.00 73.94 100 ASN A N 1
ATOM 812 C CA . ASN A 1 100 ? -3.903 -10.015 11.057 1.00 73.94 100 ASN A CA 1
ATOM 813 C C . ASN A 1 100 ? -3.701 -8.801 10.124 1.00 73.94 100 ASN A C 1
ATOM 815 O O . ASN A 1 100 ? -4.592 -7.959 9.965 1.00 73.94 100 ASN A O 1
ATOM 819 N N . HIS A 1 101 ? -2.531 -8.690 9.491 1.00 74.88 101 HIS A N 1
ATOM 820 C CA . HIS A 1 101 ? -2.246 -7.641 8.516 1.00 74.88 101 HIS A CA 1
ATOM 821 C C . HIS A 1 101 ? -2.713 -8.057 7.118 1.00 74.88 101 HIS A C 1
ATOM 823 O O . HIS A 1 101 ? -2.282 -9.077 6.581 1.00 74.88 101 HIS A O 1
ATOM 829 N N . ALA A 1 102 ? -3.563 -7.237 6.496 1.00 78.94 102 ALA A N 1
ATOM 830 C CA . ALA A 1 102 ? -3.988 -7.466 5.121 1.00 78.94 102 ALA A CA 1
ATOM 831 C C . ALA A 1 102 ? -2.798 -7.315 4.155 1.00 78.94 102 ALA A C 1
ATOM 833 O O . ALA A 1 102 ? -2.165 -6.259 4.088 1.00 78.94 102 ALA A O 1
ATOM 834 N N . ILE A 1 103 ? -2.510 -8.363 3.380 1.00 84.44 103 ILE A N 1
ATOM 835 C CA . ILE A 1 103 ? -1.510 -8.330 2.307 1.00 84.44 103 ILE A CA 1
ATOM 836 C C . ILE A 1 103 ? -2.242 -8.204 0.972 1.00 84.44 103 ILE A C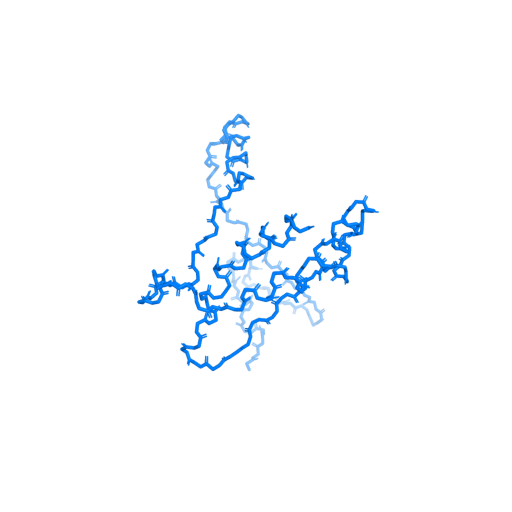 1
ATOM 838 O O . ILE A 1 103 ? -2.934 -9.123 0.541 1.00 84.44 103 ILE A O 1
ATOM 842 N N . ASN A 1 104 ? -2.050 -7.070 0.300 1.00 84.62 104 ASN A N 1
ATOM 843 C CA . ASN A 1 104 ? -2.600 -6.824 -1.029 1.00 84.62 104 ASN A CA 1
ATOM 844 C C . ASN A 1 104 ? -1.556 -7.167 -2.096 1.00 84.62 104 ASN A C 1
ATOM 846 O O . ASN A 1 104 ? -0.491 -6.549 -2.154 1.00 84.62 104 ASN A O 1
ATOM 850 N N . LEU A 1 105 ? -1.866 -8.140 -2.954 1.00 89.19 105 LEU A N 1
ATOM 851 C CA . LEU A 1 105 ? -1.003 -8.561 -4.055 1.00 89.19 105 LEU A CA 1
ATOM 852 C C . LEU A 1 105 ? -1.625 -8.155 -5.397 1.00 89.19 105 LEU A C 1
ATOM 854 O O . LEU A 1 105 ? -2.693 -8.633 -5.766 1.00 89.19 105 LEU A O 1
ATOM 858 N N . VAL A 1 106 ? -0.929 -7.301 -6.152 1.00 88.81 106 VAL A N 1
ATOM 859 C CA . VAL A 1 106 ? -1.363 -6.847 -7.483 1.00 88.81 106 VAL A CA 1
ATOM 860 C C . VAL A 1 106 ? -0.560 -7.574 -8.564 1.00 88.81 106 VAL A C 1
ATOM 862 O O . VAL A 1 106 ? 0.639 -7.336 -8.727 1.00 88.81 106 VAL A O 1
ATOM 865 N N . VAL A 1 107 ? -1.222 -8.449 -9.327 1.00 90.62 107 VAL A N 1
ATOM 866 C CA . VAL A 1 107 ? -0.599 -9.301 -10.360 1.00 90.62 107 VAL A CA 1
ATOM 867 C C . VAL A 1 107 ? -1.150 -8.965 -11.746 1.00 90.62 107 VAL A C 1
ATOM 869 O O . VAL A 1 107 ? -2.319 -8.640 -11.905 1.00 90.62 107 VAL A O 1
ATOM 872 N N . GLY A 1 108 ? -0.297 -9.032 -12.769 1.00 88.44 108 GLY A N 1
ATOM 873 C CA . GLY A 1 108 ? -0.678 -8.772 -14.158 1.00 88.44 108 GLY A CA 1
ATOM 874 C C . GLY A 1 108 ? 0.524 -8.728 -15.102 1.00 88.44 108 GLY A C 1
ATOM 875 O O . GLY A 1 108 ? 1.670 -8.576 -14.663 1.00 88.44 108 GLY A O 1
ATOM 876 N N . GLY A 1 109 ? 0.268 -8.838 -16.407 1.00 90.62 109 GLY A N 1
ATOM 877 C CA . GLY A 1 109 ? 1.290 -8.794 -17.459 1.00 90.62 109 GLY A CA 1
ATOM 878 C C . GLY A 1 109 ? 2.061 -7.468 -17.539 1.00 90.62 109 GLY A C 1
ATOM 879 O O . GLY A 1 109 ? 1.807 -6.504 -16.807 1.00 90.62 109 GLY A O 1
ATOM 880 N N . ARG A 1 110 ? 3.054 -7.385 -18.429 1.00 87.69 110 ARG A N 1
ATOM 881 C CA . ARG A 1 110 ? 3.768 -6.120 -18.674 1.00 87.69 110 ARG A CA 1
ATOM 882 C C . ARG A 1 110 ? 2.792 -5.081 -19.242 1.00 87.69 110 ARG A C 1
ATOM 884 O O . ARG A 1 110 ? 2.005 -5.396 -20.120 1.00 87.69 110 ARG A O 1
ATOM 891 N N . GLY A 1 111 ? 2.856 -3.847 -18.740 1.00 84.88 111 GLY A N 1
ATOM 892 C CA . GLY A 1 111 ? 2.037 -2.738 -19.247 1.00 84.88 111 GLY A CA 1
ATOM 893 C C . GLY A 1 111 ? 0.585 -2.704 -18.757 1.00 84.88 111 GLY A C 1
ATOM 894 O O . GLY A 1 111 ? -0.116 -1.756 -19.074 1.00 84.88 111 GLY A O 1
ATOM 895 N N . THR A 1 112 ? 0.137 -3.649 -17.924 1.00 87.38 112 THR A N 1
ATOM 896 C CA . THR A 1 112 ? -1.261 -3.708 -17.442 1.00 87.38 112 THR A CA 1
ATOM 897 C C . THR A 1 112 ? -1.596 -2.714 -16.322 1.00 87.38 112 THR A C 1
ATOM 899 O O . THR A 1 112 ? -2.579 -2.891 -15.615 1.00 87.38 112 THR A O 1
ATOM 902 N N . GLY A 1 113 ? -0.753 -1.707 -16.080 1.00 88.00 113 GLY A N 1
ATOM 903 C CA . GLY A 1 113 ? -1.042 -0.671 -15.084 1.00 88.00 113 GLY A CA 1
ATOM 904 C C . GLY A 1 113 ? -0.868 -1.067 -13.610 1.00 88.00 113 GLY A C 1
ATOM 905 O O . GLY A 1 113 ? -1.375 -0.357 -12.753 1.00 88.00 113 GLY A O 1
ATOM 906 N N . LYS A 1 114 ? -0.125 -2.133 -13.269 1.00 90.50 114 LYS A N 1
ATOM 907 C CA . LYS A 1 114 ? 0.105 -2.554 -11.862 1.00 90.50 114 LYS A CA 1
ATOM 908 C C . LYS A 1 114 ? 0.596 -1.428 -10.945 1.00 90.50 114 LYS A C 1
ATOM 910 O O . LYS A 1 114 ? 0.041 -1.222 -9.874 1.00 90.50 114 LYS A O 1
ATOM 915 N N . SER A 1 115 ? 1.626 -0.695 -11.373 1.00 90.81 115 SER A N 1
ATOM 916 C CA . SER A 1 115 ? 2.153 0.435 -10.599 1.00 90.81 115 SER A CA 1
ATOM 917 C C . SER A 1 115 ? 1.095 1.517 -10.408 1.00 90.81 115 SER A C 1
ATOM 919 O O . SER A 1 115 ? 0.980 2.064 -9.322 1.00 90.81 115 SER A O 1
ATOM 921 N N . ARG A 1 116 ? 0.278 1.770 -11.441 1.00 90.31 116 ARG A N 1
ATOM 922 C CA . ARG A 1 116 ? -0.809 2.744 -11.356 1.00 90.31 116 ARG A CA 1
ATOM 923 C C . ARG A 1 116 ? -1.914 2.280 -10.404 1.00 90.31 116 ARG A C 1
ATOM 925 O O . ARG A 1 116 ? -2.366 3.070 -9.597 1.00 90.31 116 ARG A O 1
ATOM 932 N N . MET A 1 117 ? -2.301 1.006 -10.441 1.00 90.12 117 MET A N 1
ATOM 933 C CA . MET A 1 117 ? -3.240 0.413 -9.478 1.00 90.12 117 MET A CA 1
ATOM 934 C C . MET A 1 117 ? -2.761 0.591 -8.031 1.00 90.12 117 MET A C 1
ATOM 936 O O . MET A 1 117 ? -3.544 0.967 -7.168 1.00 90.12 117 MET A O 1
ATOM 940 N N . LEU A 1 118 ? -1.474 0.356 -7.765 1.00 90.25 118 LEU A N 1
ATOM 941 C CA . LEU A 1 118 ? -0.910 0.538 -6.427 1.00 90.25 118 LEU A CA 1
ATOM 942 C C . LEU A 1 118 ? -0.879 2.010 -5.987 1.00 90.25 118 LEU A C 1
ATOM 944 O O . LEU A 1 118 ? -1.125 2.277 -4.814 1.00 90.25 118 LEU A O 1
ATOM 948 N N . ASP A 1 119 ? -0.641 2.952 -6.905 1.00 91.12 119 ASP A N 1
ATOM 949 C CA . ASP A 1 119 ? -0.743 4.390 -6.608 1.00 91.12 119 ASP A CA 1
ATOM 950 C C . ASP A 1 119 ? -2.175 4.797 -6.213 1.00 91.12 119 ASP A C 1
ATOM 952 O O . ASP A 1 119 ? -2.366 5.613 -5.313 1.00 91.12 119 ASP A O 1
ATOM 956 N N . GLU A 1 120 ? -3.184 4.189 -6.843 1.00 90.50 120 GLU A N 1
ATOM 957 C CA . GLU A 1 120 ? -4.607 4.474 -6.601 1.00 90.50 120 GLU A CA 1
ATOM 958 C C . GLU A 1 120 ? -5.186 3.724 -5.390 1.00 90.50 120 GLU A C 1
ATOM 960 O O . GLU A 1 120 ? -6.244 4.089 -4.878 1.00 90.50 120 GLU A O 1
ATOM 965 N N . MET A 1 121 ? -4.483 2.709 -4.874 1.00 89.12 121 MET A N 1
ATOM 966 C CA . MET A 1 121 ? -4.938 1.875 -3.754 1.00 89.12 121 MET A CA 1
ATOM 967 C C . MET A 1 121 ? -5.298 2.699 -2.510 1.00 89.12 121 MET A C 1
ATOM 969 O O . MET A 1 121 ? -6.275 2.394 -1.831 1.00 89.12 121 MET A O 1
ATOM 973 N N . LYS A 1 122 ? -4.552 3.777 -2.227 1.00 88.00 122 LYS A N 1
ATOM 974 C CA . LYS A 1 122 ? -4.879 4.713 -1.138 1.00 88.00 122 LYS A CA 1
ATOM 975 C C . LYS A 1 122 ? -6.279 5.306 -1.324 1.00 88.00 122 LYS A C 1
ATOM 977 O O . LYS A 1 122 ? -7.055 5.324 -0.376 1.00 88.00 122 LYS A O 1
ATOM 982 N N . GLY A 1 123 ? -6.597 5.768 -2.534 1.00 89.81 123 GLY A N 1
ATOM 983 C CA . GLY A 1 123 ? -7.907 6.325 -2.867 1.00 89.81 123 GLY A CA 1
ATOM 984 C C . GLY A 1 123 ? -9.015 5.287 -2.721 1.00 89.81 123 GLY A C 1
ATOM 985 O O . GLY A 1 123 ? -10.005 5.548 -2.046 1.00 89.81 123 GLY A O 1
ATOM 986 N N . LEU A 1 124 ? -8.806 4.082 -3.259 1.00 90.50 124 LEU A N 1
ATOM 987 C CA . LEU A 1 124 ? -9.770 2.980 -3.152 1.00 90.50 124 LEU A CA 1
ATOM 988 C C . LEU A 1 124 ? -10.065 2.601 -1.696 1.00 90.50 124 LEU A C 1
ATOM 990 O O . LEU A 1 124 ? -11.226 2.434 -1.336 1.00 90.50 124 LEU A O 1
ATOM 994 N N . LEU A 1 125 ? -9.038 2.510 -0.845 1.00 89.62 125 LEU A N 1
ATOM 995 C CA . LEU A 1 125 ? -9.203 2.226 0.584 1.00 89.62 125 LEU A CA 1
ATOM 996 C C . LEU A 1 125 ? -9.928 3.362 1.317 1.00 89.62 125 LEU A C 1
ATOM 998 O O . LEU A 1 125 ? -10.763 3.096 2.178 1.00 89.62 125 LEU A O 1
ATOM 1002 N N . CYS A 1 126 ? -9.642 4.621 0.971 1.00 90.44 126 CYS A N 1
ATOM 1003 C CA . CYS A 1 126 ? -10.364 5.765 1.524 1.00 90.44 126 CYS A CA 1
ATOM 1004 C C . CYS A 1 126 ? -11.842 5.765 1.121 1.00 90.44 126 CYS A C 1
ATOM 1006 O O . CYS A 1 126 ? -12.679 6.081 1.959 1.00 90.44 126 CYS A O 1
ATOM 1008 N N . GLU A 1 127 ? -12.179 5.413 -0.122 1.00 91.62 127 GLU A N 1
ATOM 1009 C CA . GLU A 1 127 ? -13.578 5.254 -0.534 1.00 91.62 127 GLU A CA 1
ATOM 1010 C C . GLU A 1 127 ? -14.238 4.049 0.148 1.00 91.62 127 GLU A C 1
ATOM 1012 O O . GLU A 1 127 ? -15.387 4.144 0.571 1.00 91.62 127 GLU A O 1
ATOM 1017 N N . ALA A 1 128 ? -13.511 2.943 0.330 1.00 91.31 128 ALA A N 1
ATOM 1018 C CA . ALA A 1 128 ? -14.022 1.749 1.002 1.00 91.31 128 ALA A CA 1
ATOM 1019 C C . ALA A 1 128 ? -14.362 2.028 2.469 1.00 91.31 128 ALA A C 1
ATOM 1021 O O . ALA A 1 128 ? -15.350 1.518 2.982 1.00 91.31 128 ALA A O 1
ATOM 1022 N N . ALA A 1 129 ? -13.581 2.888 3.125 1.00 89.94 129 ALA A N 1
ATOM 1023 C CA . ALA A 1 129 ? -13.818 3.318 4.499 1.00 89.94 129 ALA A CA 1
ATOM 1024 C C . ALA A 1 129 ? -15.046 4.234 4.674 1.00 89.94 129 ALA A C 1
ATOM 1026 O O . ALA A 1 129 ? -15.421 4.517 5.810 1.00 89.94 129 ALA A O 1
ATOM 1027 N N . LYS A 1 130 ? -15.640 4.743 3.584 1.00 90.94 130 LYS A N 1
ATOM 1028 C CA . LYS A 1 130 ? -16.863 5.564 3.634 1.00 90.94 130 LYS A CA 1
ATOM 1029 C C . LYS A 1 130 ? -18.150 4.743 3.532 1.00 90.94 130 LYS A C 1
ATOM 1031 O O . LYS A 1 130 ? -19.214 5.321 3.744 1.00 90.94 130 LYS A O 1
ATOM 1036 N N . GLN A 1 131 ? -18.057 3.474 3.125 1.00 78.75 131 GLN A N 1
ATOM 1037 C CA . GLN A 1 131 ? -19.202 2.559 3.050 1.00 78.75 131 GLN A CA 1
ATOM 1038 C C . GLN A 1 131 ? -19.649 2.146 4.453 1.00 78.75 131 GLN A C 1
ATOM 1040 O O . GLN A 1 131 ? -20.879 2.028 4.644 1.00 78.75 131 GLN A O 1
#

Organism: NCBI:txid129364

Secondary structure (DSSP, 8-state):
--GGGG---HHHH-TT--PPTT------------------HHHHHHHHHHHHS--PPPPS--SGGGSSPP-S-TTHHHHHHHHHHHHHHHHHTT--STTSS--------TTS-HHHHHHHHHHHHHHHTT-

Sequence (131 aa):
MDPLLWLKNANYFGENFTPGEGQVHVLVVVPEVEPERPVSAKAQRKKLLNALEWREPKRLCTGYGQDWTYQGALELVTELARPLVTHYEAWKLGYEDKQNHAINLVVGGRGTGKSRMLDEMKGLLCEAAKQ

pLDDT: mean 79.07, std 12.08, range [48.34, 91.62]

Foldseek 3Di:
DDPVVPPPDCVQQNNPDDDDPPDDDDDDDDDPDPPPPPCPPVRVVVVVVVVVPDDDDDQLDPDPCQPPDDPDDLVVLQVLLVLLVQLVVCVVVVVPDPVSDDDDDQDDDPPPCSSVCVSCVVVSPVSSPVD